Protein AF-A0A1Y2VI83-F1 (afdb_monomer_lite)

Structure (mmCIF, N/CA/C/O backbone):
data_AF-A0A1Y2VI83-F1
#
_entry.id   AF-A0A1Y2VI83-F1
#
loop_
_atom_site.group_PDB
_atom_site.id
_atom_site.type_symbol
_atom_site.label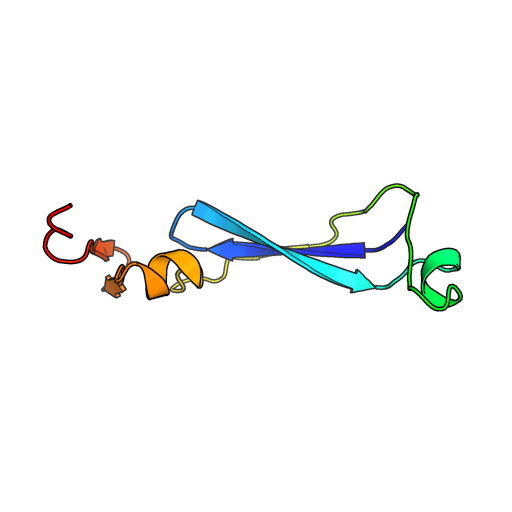_atom_id
_atom_site.label_alt_id
_atom_site.label_comp_id
_atom_site.label_asym_id
_atom_site.label_entity_id
_atom_site.label_seq_id
_atom_site.pdbx_PDB_ins_code
_atom_site.Cartn_x
_atom_site.Cartn_y
_atom_site.Cartn_z
_atom_site.occupancy
_atom_site.B_iso_or_equiv
_atom_site.auth_seq_id
_atom_site.auth_comp_id
_atom_site.auth_asym_id
_atom_site.auth_atom_id
_atom_site.pdbx_PDB_model_num
ATOM 1 N N . MET A 1 1 ? 12.881 4.812 -13.935 1.00 89.06 1 MET A N 1
ATOM 2 C CA . MET A 1 1 ? 12.582 4.251 -12.600 1.00 89.06 1 MET A CA 1
ATOM 3 C C . MET A 1 1 ? 11.127 3.836 -12.586 1.00 89.06 1 MET A C 1
ATOM 5 O O . MET A 1 1 ? 10.343 4.526 -13.226 1.00 89.06 1 MET A O 1
ATOM 9 N N . CYS A 1 2 ? 10.807 2.680 -12.010 1.00 94.19 2 CYS A N 1
ATOM 10 C CA . CYS A 1 2 ? 9.417 2.246 -11.880 1.00 94.19 2 CYS A CA 1
ATOM 11 C C . CYS A 1 2 ? 8.758 3.034 -10.753 1.00 94.19 2 CYS A C 1
ATOM 13 O O . CYS A 1 2 ? 9.385 3.248 -9.709 1.00 94.19 2 CYS A O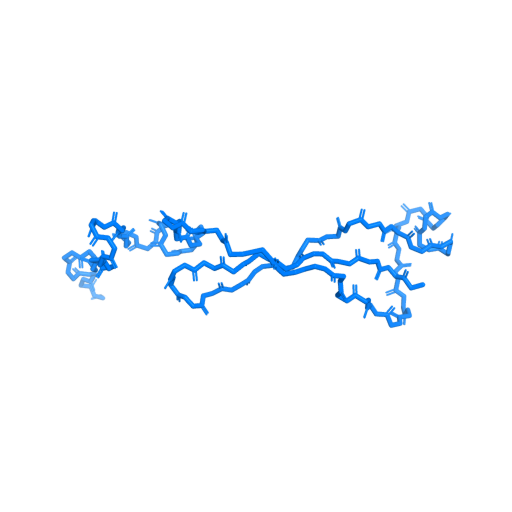 1
ATOM 15 N N . ASP A 1 3 ? 7.521 3.446 -10.977 1.00 95.38 3 ASP A N 1
ATOM 16 C CA . ASP A 1 3 ? 6.745 4.209 -10.015 1.00 95.38 3 ASP A CA 1
ATOM 17 C C . ASP A 1 3 ? 5.824 3.272 -9.244 1.00 95.38 3 ASP A C 1
ATOM 19 O O . ASP A 1 3 ? 5.209 2.376 -9.822 1.00 95.38 3 ASP A O 1
ATOM 23 N N . TYR A 1 4 ? 5.733 3.488 -7.940 1.00 96.56 4 TYR A N 1
ATOM 24 C CA . TYR A 1 4 ? 4.890 2.742 -7.022 1.00 96.56 4 TYR A CA 1
ATOM 25 C C . TYR A 1 4 ? 4.010 3.709 -6.241 1.00 96.56 4 TYR A C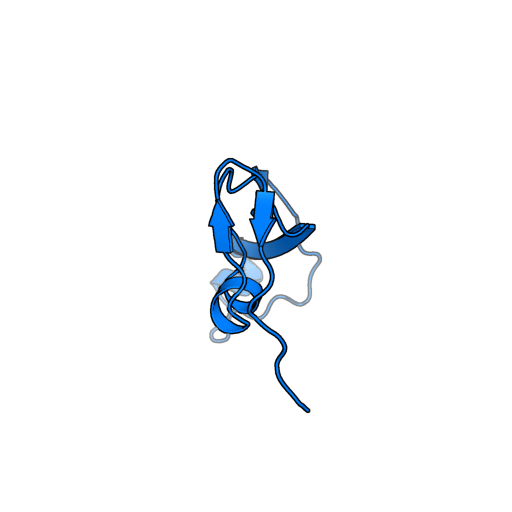 1
ATOM 27 O O . TYR A 1 4 ? 4.437 4.822 -5.936 1.00 96.56 4 TYR A O 1
ATOM 35 N N . ASP A 1 5 ? 2.823 3.241 -5.883 1.00 97.56 5 ASP A N 1
ATOM 36 C CA . ASP A 1 5 ? 1.940 3.886 -4.920 1.00 97.56 5 ASP A CA 1
ATOM 37 C C . ASP A 1 5 ? 1.895 3.034 -3.645 1.00 97.56 5 ASP A C 1
ATOM 39 O O . ASP A 1 5 ? 1.847 1.801 -3.708 1.00 97.56 5 ASP A O 1
ATOM 43 N N . GLU A 1 6 ? 1.930 3.682 -2.486 1.00 97.44 6 GLU A N 1
ATOM 44 C CA . GLU A 1 6 ? 1.801 3.047 -1.176 1.00 97.44 6 GLU A CA 1
ATOM 45 C C . GLU A 1 6 ? 0.355 3.151 -0.696 1.00 97.44 6 GLU A C 1
ATOM 47 O O . GLU A 1 6 ? -0.273 4.202 -0.775 1.00 97.44 6 GLU A O 1
ATOM 52 N N . PHE A 1 7 ? -0.168 2.056 -0.159 1.00 97.06 7 PHE A N 1
ATOM 53 C CA . PHE A 1 7 ? -1.482 1.971 0.460 1.00 97.06 7 PHE A CA 1
ATOM 54 C C . PHE A 1 7 ? -1.285 1.675 1.940 1.00 97.06 7 PHE A C 1
ATOM 56 O O . PHE A 1 7 ? -0.779 0.611 2.292 1.00 97.06 7 PHE A O 1
ATOM 63 N N . ARG A 1 8 ? -1.653 2.620 2.802 1.00 97.12 8 ARG A N 1
ATOM 64 C CA . ARG A 1 8 ? -1.537 2.530 4.262 1.00 97.12 8 ARG A CA 1
ATOM 65 C C . ARG A 1 8 ? -2.888 2.171 4.860 1.00 97.12 8 ARG A C 1
ATOM 67 O O . ARG A 1 8 ? -3.904 2.684 4.408 1.00 97.12 8 ARG A O 1
ATOM 74 N N . PHE A 1 9 ? -2.899 1.330 5.882 1.00 96.00 9 PHE A N 1
ATOM 75 C CA . PHE A 1 9 ? -4.117 0.848 6.537 1.00 96.00 9 PHE A CA 1
ATOM 76 C C . PHE A 1 9 ? -4.155 1.273 8.008 1.00 96.00 9 PHE A C 1
ATOM 78 O O . PHE A 1 9 ? -3.117 1.573 8.600 1.00 96.00 9 PHE A O 1
ATOM 85 N N . GLU A 1 10 ? -5.336 1.222 8.627 1.00 94.50 10 GLU A N 1
ATOM 86 C CA . GLU A 1 10 ? -5.535 1.602 10.039 1.00 94.50 10 GLU A CA 1
ATOM 87 C C . GLU A 1 10 ? -4.750 0.710 11.013 1.00 94.50 10 GLU A C 1
ATOM 89 O O . GLU A 1 10 ? -4.373 1.126 12.104 1.00 94.50 10 GLU A O 1
ATOM 94 N N . CYS A 1 11 ? -4.430 -0.519 10.604 1.00 93.69 11 CYS A N 1
ATOM 95 C CA . CYS A 1 11 ? -3.575 -1.437 11.360 1.00 93.69 11 CYS A CA 1
ATOM 96 C C . CYS A 1 11 ? -2.073 -1.104 11.295 1.00 93.69 11 CYS A C 1
ATOM 98 O O . CYS A 1 11 ? -1.258 -1.945 11.661 1.00 93.69 11 CYS A O 1
ATOM 100 N N . ASN A 1 12 ? -1.691 0.077 10.794 1.00 92.06 12 ASN A N 1
ATOM 101 C CA . ASN A 1 12 ? -0.302 0.514 10.600 1.00 92.06 12 ASN A CA 1
ATOM 102 C C . ASN A 1 12 ? 0.532 -0.399 9.675 1.00 92.06 12 ASN A C 1
ATOM 104 O O . ASN A 1 12 ? 1.761 -0.386 9.698 1.00 92.06 12 ASN A O 1
ATOM 108 N N . HIS A 1 13 ? -0.142 -1.183 8.835 1.00 94.62 13 HIS A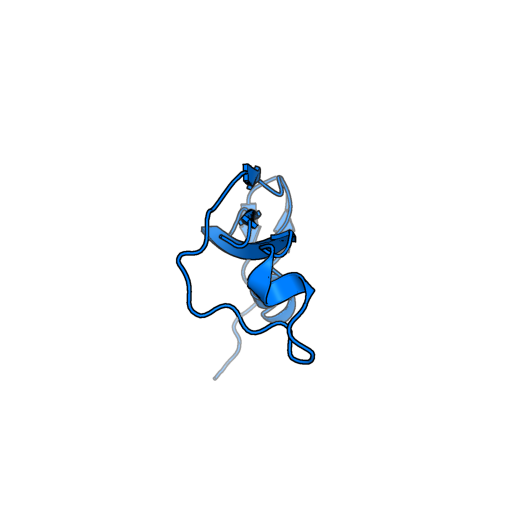 N 1
ATOM 109 C CA . HIS A 1 13 ? 0.484 -1.919 7.743 1.00 94.62 13 HIS A CA 1
ATOM 110 C C . HIS A 1 13 ? 0.423 -1.083 6.465 1.00 94.62 13 HIS A C 1
ATOM 112 O O . HIS A 1 13 ? -0.497 -0.278 6.291 1.00 94.62 13 HIS A O 1
ATOM 118 N N . SER A 1 14 ? 1.370 -1.297 5.554 1.00 96.06 14 SER A N 1
ATOM 119 C CA . SER A 1 14 ? 1.318 -0.718 4.215 1.00 96.06 14 SER A CA 1
ATOM 120 C C . SER A 1 14 ? 1.672 -1.731 3.131 1.00 96.06 14 SER A C 1
ATOM 122 O O . SER A 1 14 ? 2.328 -2.745 3.379 1.00 96.06 14 SER A O 1
ATOM 124 N N . VAL A 1 15 ? 1.169 -1.478 1.925 1.00 95.88 15 VAL A N 1
ATOM 125 C CA . VAL A 1 15 ? 1.427 -2.277 0.725 1.00 95.88 15 VAL A CA 1
ATOM 126 C C . VAL A 1 15 ? 1.801 -1.336 -0.409 1.00 95.88 15 VAL A C 1
ATOM 128 O O . VAL A 1 15 ? 1.071 -0.393 -0.699 1.00 95.88 15 VAL A O 1
ATOM 131 N N . CYS A 1 16 ? 2.909 -1.616 -1.089 1.00 95.31 16 CYS A N 1
ATOM 132 C CA . CYS A 1 16 ? 3.305 -0.883 -2.288 1.00 95.31 16 CYS A CA 1
ATOM 133 C C . CYS A 1 16 ? 2.818 -1.619 -3.537 1.00 95.31 16 CYS A C 1
ATOM 135 O O . CYS A 1 16 ? 3.106 -2.804 -3.713 1.00 95.31 16 CYS A O 1
ATOM 137 N N . ARG A 1 17 ? 2.126 -0.915 -4.433 1.00 94.62 17 ARG A N 1
ATOM 138 C CA . ARG A 1 17 ? 1.708 -1.435 -5.741 1.00 94.62 17 ARG A CA 1
ATOM 139 C C . ARG A 1 17 ? 2.394 -0.666 -6.853 1.00 94.62 17 ARG A C 1
ATOM 141 O O . ARG A 1 17 ? 2.626 0.533 -6.743 1.00 94.62 17 ARG A O 1
ATOM 148 N N . LEU A 1 18 ? 2.737 -1.372 -7.923 1.00 94.69 18 LEU A N 1
ATOM 149 C CA . LEU A 1 18 ? 3.338 -0.754 -9.094 1.00 94.69 18 LEU A CA 1
ATOM 150 C C . LEU A 1 18 ? 2.300 0.138 -9.791 1.00 94.69 18 LEU A C 1
ATOM 152 O O . LEU A 1 18 ? 1.249 -0.342 -10.203 1.00 94.69 18 LEU A O 1
ATOM 156 N N . LYS A 1 19 ? 2.626 1.421 -9.942 1.00 94.69 19 LYS A N 1
ATOM 157 C CA . LYS A 1 19 ? 1.839 2.411 -10.682 1.00 94.69 19 LYS A CA 1
ATOM 158 C C . LYS A 1 19 ? 2.234 2.430 -12.155 1.00 94.69 19 LYS A C 1
ATOM 160 O O . LYS A 1 19 ? 1.379 2.462 -13.034 1.00 94.69 19 LYS A O 1
ATOM 165 N N . SER A 1 20 ? 3.538 2.427 -12.438 1.00 94.06 20 SER A N 1
ATOM 166 C CA . SER A 1 20 ? 4.047 2.448 -13.809 1.00 94.06 20 SER A CA 1
ATOM 167 C C . SER A 1 20 ? 5.418 1.786 -13.933 1.00 94.06 20 SER A C 1
ATOM 169 O O . SER A 1 20 ? 6.276 1.870 -13.048 1.00 94.06 20 SER A O 1
ATOM 171 N N . TYR A 1 21 ? 5.642 1.134 -15.072 1.00 95.19 21 TYR A N 1
ATOM 172 C CA . TYR A 1 21 ? 6.957 0.623 -15.435 1.00 95.19 21 TYR A CA 1
ATOM 173 C C . TYR A 1 21 ? 7.848 1.742 -15.983 1.00 95.19 21 TYR A C 1
ATOM 175 O O . TYR A 1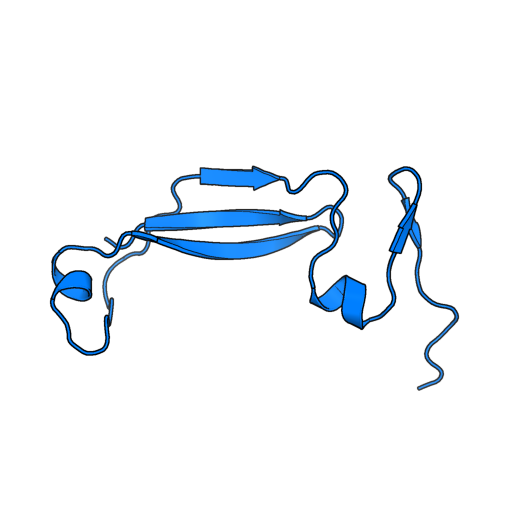 21 ? 7.400 2.628 -16.711 1.00 95.19 21 TYR A O 1
ATOM 183 N N . CYS A 1 22 ? 9.149 1.664 -15.698 1.00 93.38 22 CYS A N 1
ATOM 184 C CA . CYS A 1 22 ? 10.136 2.466 -16.413 1.00 93.38 22 CYS A CA 1
ATOM 185 C C . CYS A 1 22 ? 10.295 2.012 -17.866 1.00 93.38 22 CYS A C 1
ATOM 187 O O . CYS A 1 22 ? 9.909 0.899 -18.206 1.00 93.38 22 CYS A O 1
ATOM 189 N N . HIS A 1 23 ? 10.950 2.830 -18.696 1.00 92.38 23 HIS A N 1
ATOM 190 C CA . HIS A 1 23 ? 11.208 2.496 -20.100 1.00 92.38 23 HIS A CA 1
ATOM 191 C C . HIS A 1 23 ? 11.847 1.107 -20.289 1.00 92.38 23 HIS A C 1
ATOM 193 O O . HIS A 1 23 ? 11.403 0.341 -21.133 1.00 92.38 23 HIS A O 1
ATOM 199 N N . PHE A 1 24 ? 12.843 0.756 -19.469 1.00 92.19 24 PHE A N 1
ATOM 200 C CA . PHE A 1 24 ? 13.508 -0.547 -19.551 1.00 92.19 24 PHE A CA 1
ATOM 201 C C . PHE A 1 24 ? 12.579 -1.699 -19.151 1.00 92.19 24 PHE A C 1
ATOM 203 O O . PHE A 1 24 ? 12.355 -2.606 -19.940 1.00 92.19 24 PHE A O 1
ATOM 210 N N . ALA A 1 25 ? 11.975 -1.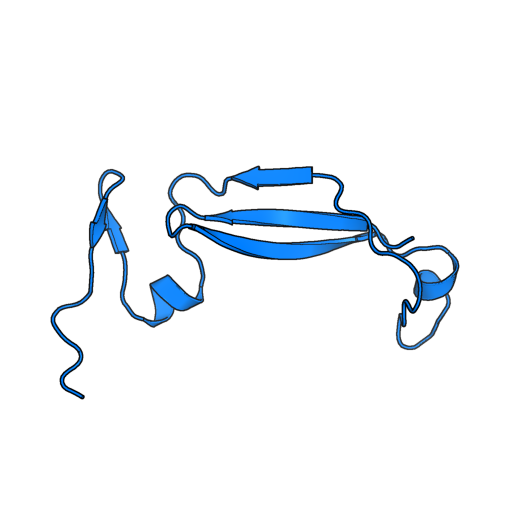623 -17.962 1.00 94.50 25 ALA A N 1
ATOM 211 C CA . ALA A 1 25 ? 11.092 -2.671 -17.454 1.00 94.50 25 ALA A CA 1
ATOM 212 C C . ALA A 1 25 ? 9.814 -2.829 -18.292 1.00 94.50 25 ALA A C 1
ATOM 214 O O . ALA A 1 25 ? 9.260 -3.914 -18.365 1.00 94.50 25 ALA A O 1
ATOM 215 N N . ARG A 1 26 ? 9.337 -1.771 -18.956 1.00 93.88 26 ARG A N 1
ATOM 216 C CA . ARG A 1 26 ? 8.179 -1.854 -19.856 1.00 93.88 26 ARG A CA 1
ATOM 217 C C . ARG A 1 26 ? 8.461 -2.730 -21.081 1.00 93.88 26 ARG A C 1
ATOM 219 O O . ARG A 1 26 ? 7.534 -3.352 -21.582 1.00 93.88 26 ARG A O 1
ATOM 226 N N . ASN A 1 27 ? 9.713 -2.763 -21.533 1.00 92.88 27 ASN A N 1
ATOM 227 C CA . ASN A 1 27 ? 10.132 -3.479 -22.738 1.00 92.88 27 ASN A CA 1
ATOM 228 C C . ASN A 1 27 ? 10.801 -4.832 -22.438 1.00 92.88 27 ASN A C 1
ATOM 230 O O . ASN A 1 27 ? 11.039 -5.603 -23.362 1.00 92.88 27 ASN A O 1
ATOM 234 N N . ASP A 1 28 ? 11.119 -5.120 -21.175 1.00 91.94 28 ASP A N 1
ATOM 235 C CA . ASP A 1 28 ? 11.631 -6.422 -20.750 1.00 91.94 28 ASP A CA 1
ATOM 236 C C . ASP A 1 28 ? 10.481 -7.451 -20.669 1.00 91.94 28 ASP A C 1
ATOM 238 O O . ASP A 1 28 ? 9.477 -7.155 -20.015 1.00 91.94 28 ASP A O 1
ATOM 242 N N . PRO A 1 29 ? 10.599 -8.654 -21.269 1.00 93.94 29 PRO A N 1
ATOM 243 C CA . PRO A 1 29 ? 9.538 -9.670 -21.249 1.00 93.94 29 PRO A CA 1
ATOM 244 C C . PRO A 1 29 ? 9.117 -10.123 -19.847 1.00 93.94 29 PRO A C 1
ATOM 246 O O . PRO A 1 29 ? 7.976 -10.529 -19.646 1.00 93.94 29 PRO A O 1
ATOM 249 N N . ASN A 1 30 ? 10.030 -10.051 -18.877 1.00 93.38 30 ASN A N 1
ATOM 250 C CA . ASN A 1 30 ? 9.774 -10.410 -17.483 1.00 93.38 30 ASN A CA 1
ATOM 251 C C . ASN A 1 30 ? 9.474 -9.175 -16.618 1.00 93.38 30 ASN A C 1
ATOM 253 O O . ASN A 1 30 ? 9.353 -9.281 -15.396 1.00 93.38 30 ASN A O 1
ATOM 257 N N . HIS A 1 31 ? 9.386 -7.996 -17.235 1.00 91.31 31 HIS A N 1
ATOM 258 C CA . HIS A 1 31 ? 9.227 -6.703 -16.587 1.00 91.31 31 HIS A CA 1
ATOM 259 C C . HIS A 1 31 ? 10.228 -6.423 -15.456 1.00 91.31 31 HIS A C 1
ATOM 261 O O . HIS A 1 31 ? 9.923 -5.731 -14.474 1.00 91.31 31 HIS A O 1
ATOM 267 N N . VAL A 1 32 ? 11.448 -6.943 -15.587 1.00 90.31 32 VAL A N 1
ATOM 268 C CA . VAL A 1 32 ? 12.476 -6.825 -14.555 1.00 90.31 32 VAL A CA 1
ATOM 269 C C . VAL A 1 32 ? 12.952 -5.376 -14.451 1.00 90.31 32 VAL A C 1
ATOM 271 O O . VAL A 1 32 ? 13.326 -4.727 -15.427 1.00 90.31 32 VAL A O 1
ATOM 274 N N . CYS A 1 33 ? 12.970 -4.856 -13.223 1.00 90.81 33 CYS A N 1
ATOM 275 C CA . CYS A 1 33 ? 13.521 -3.543 -12.907 1.00 90.81 33 CYS A CA 1
ATOM 276 C C . CYS A 1 33 ? 14.653 -3.682 -11.888 1.00 90.81 33 CYS A C 1
ATOM 278 O O . CYS A 1 33 ? 14.392 -3.855 -10.699 1.00 90.81 33 CYS A O 1
ATOM 280 N N . LEU A 1 34 ? 15.898 -3.539 -12.349 1.00 89.62 34 LEU A N 1
ATOM 281 C CA . LEU A 1 34 ? 17.098 -3.524 -11.497 1.00 89.62 34 LEU A CA 1
ATOM 282 C C . LEU A 1 34 ? 17.479 -2.113 -11.012 1.00 89.62 34 LEU A C 1
ATOM 284 O O . LEU A 1 34 ? 18.409 -1.947 -10.232 1.00 89.62 34 LEU A O 1
ATOM 288 N N . GLY A 1 35 ? 16.777 -1.085 -11.495 1.00 86.94 35 GLY A N 1
ATOM 289 C CA . GLY A 1 35 ? 16.995 0.302 -11.093 1.00 86.94 35 GLY A CA 1
ATOM 290 C C . GLY A 1 35 ? 16.215 0.707 -9.840 1.00 86.94 35 GLY A C 1
ATOM 291 O O . GLY A 1 35 ? 15.352 -0.020 -9.347 1.00 86.94 35 GLY A O 1
ATOM 292 N N . VAL A 1 36 ? 16.479 1.930 -9.370 1.00 89.06 36 VAL A N 1
ATOM 293 C CA . VAL A 1 36 ? 15.772 2.545 -8.235 1.00 89.06 36 VAL A CA 1
ATOM 294 C C . VAL A 1 36 ? 14.262 2.607 -8.501 1.00 89.06 36 VAL A C 1
ATOM 296 O O . VAL A 1 36 ? 13.813 2.926 -9.610 1.00 89.06 36 VAL A O 1
ATOM 299 N N . LYS A 1 37 ? 13.480 2.312 -7.460 1.00 91.56 37 LYS A N 1
ATOM 300 C CA . LYS A 1 37 ? 12.017 2.416 -7.433 1.00 91.56 37 LYS A CA 1
ATOM 301 C C . LYS A 1 37 ? 11.627 3.750 -6.802 1.00 91.56 37 LYS A C 1
ATOM 303 O O . LYS A 1 37 ? 12.238 4.157 -5.818 1.00 91.56 37 LYS A O 1
ATOM 308 N N . LYS A 1 38 ? 10.630 4.431 -7.365 1.00 94.12 38 LYS A N 1
ATOM 309 C CA . LYS A 1 38 ? 10.115 5.693 -6.822 1.00 94.12 38 LYS A CA 1
ATOM 310 C C . LYS A 1 38 ? 8.749 5.466 -6.206 1.00 94.12 38 LYS A C 1
ATOM 312 O O . LYS A 1 38 ? 7.862 4.957 -6.882 1.00 94.12 38 LYS A O 1
ATOM 317 N N . LEU A 1 39 ? 8.581 5.887 -4.959 1.00 96.19 39 LEU A N 1
ATOM 318 C CA . LEU A 1 39 ? 7.261 6.037 -4.368 1.00 96.19 39 LEU A CA 1
ATOM 319 C C . LEU A 1 39 ? 6.686 7.386 -4.816 1.00 96.19 39 LEU A C 1
ATOM 321 O O . LEU A 1 39 ? 7.355 8.408 -4.659 1.00 96.19 39 LEU A O 1
ATOM 325 N N . ARG A 1 40 ? 5.508 7.384 -5.443 1.00 95.44 40 ARG A N 1
ATOM 326 C CA . ARG A 1 40 ? 4.849 8.598 -5.946 1.00 95.44 40 ARG A CA 1
ATOM 327 C C . ARG A 1 40 ? 3.860 9.131 -4.941 1.00 95.44 40 ARG A C 1
ATOM 329 O O . ARG A 1 40 ? 4.041 10.241 -4.456 1.00 95.44 40 ARG A O 1
ATOM 336 N N . ASP A 1 41 ? 2.875 8.308 -4.620 1.00 96.62 41 ASP A N 1
ATOM 337 C CA . ASP A 1 41 ? 1.777 8.691 -3.754 1.00 96.62 41 ASP A CA 1
ATOM 338 C C . ASP A 1 41 ? 1.636 7.694 -2.603 1.00 96.62 41 ASP A C 1
ATOM 340 O O . ASP A 1 41 ? 1.961 6.512 -2.732 1.00 96.62 41 ASP A O 1
ATOM 344 N N . SER A 1 42 ? 1.143 8.187 -1.468 1.00 97.00 42 SER A N 1
ATOM 345 C CA . SER A 1 42 ? 0.785 7.378 -0.304 1.00 97.00 42 SER A CA 1
ATOM 346 C C . SER A 1 42 ? -0.679 7.629 0.033 1.00 97.00 42 SER A C 1
ATOM 348 O O . SER A 1 42 ? -1.058 8.740 0.404 1.00 97.00 42 SER A O 1
ATOM 350 N N . TRP A 1 43 ? -1.483 6.576 -0.029 1.00 96.44 43 TRP A N 1
ATOM 351 C CA . TRP A 1 43 ? -2.924 6.609 0.162 1.00 96.44 43 TRP A CA 1
ATOM 352 C C . TRP A 1 43 ? -3.302 5.932 1.470 1.00 96.44 43 TRP A C 1
ATOM 354 O O . TRP A 1 43 ? -3.116 4.725 1.628 1.00 96.44 43 TRP A O 1
ATOM 364 N N . LEU A 1 44 ? -3.897 6.683 2.393 1.00 95.31 44 LEU A N 1
ATOM 365 C CA . LEU A 1 44 ? -4.535 6.084 3.559 1.00 95.31 44 LEU A CA 1
ATOM 366 C C . LEU A 1 44 ? -5.864 5.449 3.137 1.00 95.31 44 LEU A C 1
ATOM 368 O O . LEU A 1 44 ? -6.783 6.135 2.696 1.00 95.31 44 LEU A O 1
ATOM 372 N N . GLN A 1 45 ? -5.963 4.134 3.290 1.00 94.31 45 GLN A N 1
ATOM 373 C CA . GLN A 1 45 ? -7.198 3.371 3.169 1.00 94.31 45 GLN A CA 1
ATOM 374 C C . GLN A 1 45 ? -7.983 3.526 4.470 1.00 94.31 45 GLN A C 1
ATOM 376 O O . GLN A 1 45 ? -8.006 2.636 5.323 1.00 94.31 45 GLN A O 1
ATOM 381 N N . ALA A 1 46 ? -8.560 4.715 4.642 1.00 91.00 46 ALA A N 1
ATOM 382 C CA . ALA A 1 46 ? -9.295 5.070 5.843 1.00 91.00 46 ALA A CA 1
ATOM 383 C C . ALA A 1 46 ? -10.428 4.068 6.084 1.00 91.00 46 ALA A C 1
ATOM 385 O O . ALA A 1 46 ? -11.191 3.730 5.175 1.00 91.00 46 ALA A O 1
ATOM 386 N N . GLY A 1 47 ? -10.528 3.573 7.312 1.00 90.56 47 GLY A N 1
ATOM 387 C CA . GLY A 1 47 ? -11.559 2.598 7.655 1.00 90.56 47 GLY A CA 1
ATOM 388 C C . GLY A 1 47 ? -11.302 1.172 7.146 1.00 90.56 47 GLY A C 1
ATOM 389 O O . GLY A 1 47 ? -12.202 0.339 7.238 1.00 90.56 47 GLY A O 1
ATOM 390 N N . GLN A 1 48 ? -10.113 0.870 6.613 1.00 93.44 48 GLN A N 1
ATOM 391 C CA . GLN A 1 48 ? -9.755 -0.463 6.118 1.00 93.44 48 GLN A CA 1
ATOM 392 C C . GLN A 1 48 ? -8.576 -1.059 6.896 1.00 93.44 48 GLN A C 1
ATOM 394 O O . GLN A 1 48 ? -7.634 -0.367 7.294 1.00 93.44 48 GLN A O 1
ATOM 399 N N . LEU A 1 49 ? -8.620 -2.378 7.077 1.00 94.00 49 LEU A N 1
ATOM 400 C CA . LEU A 1 49 ? -7.496 -3.181 7.557 1.00 94.00 49 LEU A CA 1
ATOM 401 C C . LEU A 1 49 ? -6.787 -3.823 6.365 1.00 94.00 49 LEU A C 1
ATOM 403 O O . LEU A 1 49 ? -7.388 -4.016 5.310 1.00 94.00 49 LEU A O 1
ATOM 407 N N . CYS A 1 50 ? -5.513 -4.173 6.531 1.00 94.56 50 CYS A N 1
ATOM 408 C CA . CYS A 1 50 ? -4.824 -4.950 5.509 1.00 94.56 50 CYS A CA 1
ATOM 409 C C . CYS A 1 50 ? -5.379 -6.382 5.448 1.00 94.56 50 CYS A C 1
ATOM 411 O O . CYS A 1 50 ? -5.885 -6.903 6.445 1.00 94.56 50 CYS A O 1
ATOM 413 N N . GLU A 1 51 ? -5.215 -7.034 4.296 1.00 93.06 51 GLU A N 1
ATOM 414 C CA . GLU A 1 51 ? -5.699 -8.400 4.037 1.00 93.06 51 GLU A CA 1
ATOM 415 C C . GLU A 1 51 ? -5.252 -9.389 5.125 1.00 93.06 51 GLU A C 1
ATOM 417 O O . GLU A 1 51 ? -6.080 -10.106 5.672 1.00 93.06 51 GLU A O 1
ATOM 422 N N . LYS A 1 52 ? -3.986 -9.322 5.562 1.00 92.44 52 LYS A N 1
ATOM 423 C CA . LYS A 1 52 ? -3.456 -10.176 6.641 1.00 92.44 52 LYS A CA 1
ATOM 424 C C . LYS A 1 52 ? -4.190 -10.002 7.970 1.00 92.44 52 LYS A C 1
ATOM 426 O O . LYS A 1 52 ? -4.499 -10.978 8.637 1.00 92.44 52 LYS A O 1
ATOM 431 N N . CYS A 1 53 ? -4.482 -8.762 8.367 1.00 92.62 53 CYS A N 1
ATOM 432 C CA . CYS A 1 53 ? -5.227 -8.511 9.599 1.00 92.62 53 CYS A CA 1
ATOM 433 C C . CYS A 1 53 ? -6.665 -9.025 9.491 1.00 92.62 53 CYS A C 1
ATOM 435 O O . CYS A 1 53 ? -7.197 -9.552 10.464 1.00 92.62 53 CYS A O 1
ATOM 437 N N . VAL A 1 54 ? -7.287 -8.901 8.319 1.00 92.75 54 VAL A N 1
ATOM 438 C CA . VAL A 1 54 ? -8.627 -9.452 8.082 1.00 92.75 54 VAL A CA 1
ATOM 439 C C . VAL A 1 54 ? -8.603 -10.984 8.145 1.00 92.75 54 VAL A C 1
ATOM 441 O O . VAL A 1 54 ? -9.441 -11.572 8.823 1.00 92.75 54 VAL A O 1
ATOM 444 N N . GLU A 1 55 ? -7.615 -11.630 7.520 1.00 92.75 55 GLU A N 1
ATOM 445 C CA . GLU A 1 55 ? -7.402 -13.087 7.562 1.00 92.75 55 GLU A CA 1
ATOM 446 C C . GLU A 1 55 ? -7.112 -13.605 8.975 1.00 92.75 55 GLU A C 1
ATOM 448 O O . GLU A 1 55 ? -7.580 -14.675 9.373 1.00 92.75 55 GLU A O 1
ATOM 453 N N . ASP A 1 56 ? -6.379 -12.830 9.772 1.00 90.81 56 ASP A N 1
ATOM 454 C CA . ASP A 1 56 ? -6.137 -13.138 11.176 1.00 90.81 56 ASP A CA 1
ATOM 455 C C . ASP A 1 56 ? -7.380 -12.954 12.054 1.00 90.81 56 ASP A C 1
ATOM 457 O O . ASP A 1 56 ? -7.370 -13.387 13.203 1.00 90.81 56 ASP A O 1
ATOM 461 N N . GLY A 1 57 ? -8.467 -12.389 11.522 1.00 90.56 57 GLY A N 1
ATOM 462 C CA . GLY A 1 57 ? -9.740 -12.209 12.217 1.00 90.56 57 GLY A CA 1
ATOM 463 C C . GLY A 1 57 ? -9.865 -10.876 12.953 1.00 90.56 57 GLY A C 1
ATOM 464 O O . GLY A 1 57 ? -10.785 -10.704 13.757 1.00 90.56 57 GLY A O 1
ATOM 465 N N . PHE A 1 58 ? -8.963 -9.923 12.702 1.00 91.69 58 PHE A N 1
ATOM 466 C CA . PHE A 1 58 ? -9.125 -8.561 13.195 1.00 91.69 58 PHE A CA 1
ATOM 467 C C . PHE A 1 58 ? -10.245 -7.855 12.437 1.00 91.69 58 PHE A C 1
ATOM 469 O O . PHE A 1 58 ? -10.424 -8.021 11.231 1.00 91.69 58 PHE A O 1
ATOM 476 N N . ARG A 1 59 ? -10.982 -7.004 13.149 1.00 92.00 59 ARG A N 1
ATOM 477 C CA . ARG A 1 59 ? -12.066 -6.202 12.570 1.00 92.00 59 ARG A CA 1
ATOM 478 C C . ARG A 1 59 ? -11.973 -4.755 13.020 1.00 92.00 59 ARG A C 1
ATOM 480 O O . ARG A 1 59 ? -11.658 -4.484 14.177 1.00 92.00 59 ARG A O 1
ATOM 487 N N . LEU A 1 60 ? -12.281 -3.829 12.119 1.00 90.81 60 LEU A N 1
ATOM 488 C CA . LEU A 1 60 ? -12.396 -2.414 12.451 1.00 90.81 60 LEU A CA 1
ATOM 489 C C . LEU A 1 60 ? -13.862 -2.091 12.745 1.00 90.81 60 LEU A C 1
ATOM 491 O O . LEU A 1 60 ? -14.721 -2.250 11.883 1.00 90.81 60 LEU A O 1
ATOM 495 N N . VAL A 1 61 ? -14.157 -1.647 13.967 1.00 89.62 61 VAL A N 1
ATOM 496 C CA . VAL A 1 61 ? -15.511 -1.259 14.390 1.00 89.62 61 VAL A CA 1
ATOM 497 C C . VAL A 1 61 ? -15.422 0.104 15.059 1.00 89.62 61 VAL A C 1
ATOM 499 O O . VAL A 1 61 ? -14.725 0.254 16.063 1.00 89.62 61 VAL A O 1
ATOM 502 N N . ASN A 1 62 ? -16.118 1.103 14.507 1.00 88.75 62 ASN A N 1
ATOM 503 C CA . ASN A 1 62 ? -16.122 2.486 15.007 1.00 88.75 62 ASN A CA 1
ATOM 504 C C . ASN A 1 62 ? -14.706 3.068 15.208 1.00 88.75 62 ASN A C 1
ATOM 506 O O . ASN A 1 62 ? -14.419 3.678 16.236 1.00 88.75 62 ASN A O 1
ATOM 510 N N . GLY A 1 63 ? -13.796 2.813 14.260 1.00 84.62 63 GLY A N 1
ATOM 511 C CA . GLY A 1 63 ? -12.408 3.294 14.313 1.00 84.62 63 GLY A CA 1
ATOM 512 C C . GLY A 1 63 ? -11.505 2.572 15.321 1.00 84.62 63 GLY A C 1
ATOM 513 O O . GLY A 1 63 ? -10.355 2.961 15.492 1.00 84.62 63 GLY A O 1
ATOM 514 N N . LYS A 1 64 ? -11.990 1.517 15.988 1.00 89.12 64 LYS A N 1
ATOM 515 C CA . LYS A 1 64 ? -11.191 0.680 16.894 1.00 89.12 64 LYS A CA 1
ATOM 516 C C . LYS A 1 64 ? -10.969 -0.698 16.290 1.00 89.12 64 LYS A C 1
ATOM 518 O O . LYS A 1 64 ? -11.905 -1.320 15.783 1.00 89.12 64 LYS A O 1
ATOM 523 N N . ILE A 1 65 ? -9.731 -1.173 16.364 1.00 90.50 65 ILE A N 1
ATOM 524 C CA . ILE A 1 65 ? -9.357 -2.515 15.918 1.00 90.50 65 ILE A CA 1
ATOM 525 C C . ILE A 1 65 ? -9.675 -3.499 17.042 1.00 90.50 65 ILE A C 1
ATOM 527 O O . ILE A 1 65 ? -9.183 -3.358 18.159 1.00 90.50 65 ILE A O 1
ATOM 531 N N . TRP A 1 66 ? -10.494 -4.499 16.740 1.00 90.81 66 TRP A N 1
ATOM 532 C CA . TRP A 1 66 ? -10.825 -5.590 17.647 1.00 90.81 66 TRP A CA 1
ATOM 533 C C . TRP A 1 66 ? -10.054 -6.836 17.251 1.00 90.81 66 TRP A C 1
ATOM 535 O O . TRP A 1 66 ? -10.103 -7.250 16.091 1.00 90.81 66 TRP A O 1
ATOM 545 N N . ALA A 1 67 ? -9.382 -7.437 18.228 1.00 85.81 67 ALA A N 1
ATOM 546 C CA . ALA A 1 67 ? -8.763 -8.740 18.070 1.00 85.81 67 ALA A CA 1
ATOM 547 C C . ALA A 1 67 ? -9.830 -9.851 18.074 1.00 85.81 67 ALA A C 1
ATOM 549 O O . ALA A 1 67 ? -10.849 -9.719 18.767 1.00 85.81 67 ALA A O 1
ATOM 550 N N . PRO A 1 68 ? -9.611 -10.946 17.331 1.00 82.31 68 PRO A N 1
ATOM 551 C CA . PRO A 1 68 ? -10.426 -12.146 17.471 1.00 82.31 68 PRO A CA 1
ATOM 552 C C . PRO A 1 68 ? -10.290 -12.722 18.896 1.00 82.31 68 PRO A C 1
ATOM 554 O O . PRO A 1 68 ? -9.236 -12.562 19.523 1.00 82.31 68 PRO A O 1
ATOM 557 N N . PRO A 1 69 ? -11.319 -13.413 19.426 1.00 76.94 69 PRO A N 1
ATOM 558 C CA . PRO A 1 69 ? -11.173 -14.177 20.662 1.00 76.94 69 PRO A CA 1
ATOM 559 C C . PRO A 1 69 ? -10.041 -15.199 20.479 1.00 76.94 69 PRO A C 1
ATOM 561 O O . PRO A 1 69 ? -10.004 -15.888 19.464 1.00 76.94 69 PRO A O 1
ATOM 564 N N . HIS A 1 70 ? -9.091 -15.205 21.422 1.00 65.00 70 HIS A N 1
ATOM 565 C CA . HIS A 1 70 ? -7.802 -15.907 21.384 1.00 65.00 70 HIS A CA 1
ATOM 566 C C . HIS A 1 70 ? -7.725 -17.102 20.413 1.00 65.00 70 HIS A C 1
ATOM 568 O O . HIS A 1 70 ? -8.380 -18.123 20.626 1.00 65.00 70 HIS A O 1
ATOM 574 N N . ARG A 1 71 ? -6.827 -17.026 19.415 1.00 60.28 71 ARG A N 1
ATOM 575 C CA . ARG A 1 71 ? -6.247 -18.235 18.808 1.00 60.28 71 ARG A CA 1
ATOM 576 C C . ARG A 1 71 ? -5.469 -18.944 19.918 1.00 60.28 71 ARG A C 1
ATOM 578 O O . ARG A 1 71 ? -4.358 -18.531 20.246 1.00 60.28 71 ARG A O 1
ATOM 585 N N . VAL A 1 72 ? -6.077 -19.951 20.543 1.00 56.25 72 VAL A N 1
ATOM 586 C CA . VAL A 1 72 ? -5.336 -20.929 21.346 1.00 56.25 72 VAL A CA 1
ATOM 587 C C . VAL A 1 72 ? -4.295 -21.522 20.396 1.00 56.25 72 VAL A C 1
ATOM 589 O O . VAL A 1 72 ? -4.661 -22.041 19.342 1.00 56.25 72 VAL A O 1
ATOM 592 N N . ARG A 1 73 ? -3.015 -21.289 20.697 1.00 57.09 73 ARG A N 1
ATOM 593 C CA . ARG A 1 73 ? -1.902 -21.913 19.978 1.00 57.09 73 ARG A CA 1
ATOM 594 C C . ARG A 1 73 ? -1.913 -23.417 20.195 1.00 57.09 73 ARG A C 1
ATOM 596 O O . ARG A 1 73 ? -2.240 -23.821 21.332 1.00 57.09 73 ARG A O 1
#

Radius of gyration: 16.9 Å; chains: 1; bounding box: 33×31×44 Å

pLDDT: mean 90.81, std 8.31, range [56.25, 97.56]

Secondary structure (DSSP, 8-state):
-EEEEEEEETTS-EEEEEEE--HHHHHSTT----S-EEEEEEEEETT---HHHHHTT-EEETTEEEPPS----

Sequence (73 aa):
MCDYDEFRFECNHSVCRLKSYCHFARNDPNHVCLGVKKLRDSWLQAGQLCEKCVEDGFRLVNGKIWAPPHRVR

Foldseek 3Di:
DWEWEWEAELVRDIDIDTPGQDPVLVPDPVSDDPDDYHYDYYHYPPLDDDPVCVVQVWHQDPSDIDHDDDPPD